Protein AF-A0A6N9ZMA8-F1 (afdb_monomer_lite)

Structure (mmCIF, N/CA/C/O backbone):
data_AF-A0A6N9ZMA8-F1
#
_entry.id   AF-A0A6N9ZMA8-F1
#
loop_
_atom_site.group_PDB
_atom_site.id
_atom_site.type_symbol
_atom_site.label_atom_id
_atom_site.label_alt_id
_atom_site.label_comp_id
_atom_site.label_asym_id
_atom_site.label_entity_id
_atom_site.label_seq_id
_atom_site.pdbx_PDB_ins_code
_atom_site.Cartn_x
_atom_site.Cartn_y
_atom_site.Cartn_z
_atom_site.occupancy
_atom_site.B_iso_or_equiv
_atom_site.auth_seq_id
_atom_site.auth_comp_id
_atom_site.auth_asym_id
_atom_site.auth_atom_id
_atom_site.pdbx_PDB_model_num
ATOM 1 N N . MET A 1 1 ? 0.054 -8.864 -6.635 1.00 82.88 1 MET A N 1
ATOM 2 C CA . MET A 1 1 ? -1.415 -8.925 -6.456 1.00 82.88 1 MET A CA 1
ATOM 3 C C . MET A 1 1 ? -2.080 -8.090 -7.554 1.00 82.88 1 MET A C 1
ATOM 5 O O . MET A 1 1 ? -1.409 -7.182 -8.035 1.00 82.88 1 MET A O 1
ATOM 9 N N . PRO A 1 2 ? -3.321 -8.368 -8.003 1.00 92.06 2 PRO A N 1
ATOM 10 C CA . PRO A 1 2 ? -4.005 -7.497 -8.963 1.00 92.06 2 PRO A CA 1
ATOM 11 C C . PRO A 1 2 ? -4.174 -6.068 -8.429 1.00 92.06 2 PRO A C 1
ATOM 13 O O . PRO A 1 2 ? -4.433 -5.876 -7.238 1.00 92.06 2 PRO A O 1
ATOM 16 N N . VAL A 1 3 ? -4.054 -5.073 -9.311 1.00 94.12 3 VAL A N 1
ATOM 17 C CA . VAL A 1 3 ? -4.361 -3.672 -8.984 1.00 94.12 3 VAL A CA 1
ATOM 18 C C . VAL A 1 3 ? -5.827 -3.567 -8.560 1.00 94.12 3 VAL A C 1
ATOM 20 O O . VAL A 1 3 ? -6.695 -4.196 -9.162 1.00 94.12 3 VAL A O 1
ATOM 23 N N . GLY A 1 4 ? -6.092 -2.807 -7.497 1.00 92.25 4 GLY A N 1
ATOM 24 C CA . GLY A 1 4 ? -7.450 -2.619 -6.984 1.00 92.25 4 GLY A CA 1
ATOM 25 C C . GLY A 1 4 ? -8.009 -3.814 -6.204 1.00 92.25 4 GLY A C 1
ATOM 26 O O . GLY A 1 4 ? -9.203 -3.839 -5.924 1.00 92.25 4 GLY A O 1
ATOM 27 N N . HIS A 1 5 ? -7.186 -4.802 -5.826 1.00 93.19 5 HIS A N 1
ATOM 28 C CA . HIS A 1 5 ? -7.642 -5.898 -4.966 1.00 93.19 5 HIS A CA 1
ATOM 29 C C . HIS A 1 5 ? -8.242 -5.369 -3.650 1.00 93.19 5 HIS A C 1
ATOM 31 O O . HIS A 1 5 ? -7.758 -4.389 -3.075 1.00 93.19 5 HIS A O 1
ATOM 37 N N . ARG A 1 6 ? -9.318 -6.022 -3.200 1.00 93.62 6 ARG A N 1
ATOM 38 C CA . ARG A 1 6 ? -10.077 -5.722 -1.979 1.00 93.62 6 ARG A CA 1
ATOM 39 C C . ARG A 1 6 ? -10.502 -7.027 -1.314 1.00 93.62 6 ARG A C 1
ATOM 41 O O . ARG A 1 6 ? -10.688 -8.036 -1.994 1.00 93.62 6 ARG A O 1
ATOM 48 N N . TRP A 1 7 ? -10.732 -6.974 -0.008 1.00 94.44 7 TRP A N 1
ATOM 49 C CA . TRP A 1 7 ? -11.291 -8.071 0.780 1.00 94.44 7 TRP A CA 1
ATOM 50 C C . TRP A 1 7 ? -12.651 -7.691 1.366 1.00 94.44 7 TRP A C 1
ATOM 52 O O . TRP A 1 7 ? -12.988 -6.517 1.517 1.00 94.44 7 TRP A O 1
ATOM 62 N N . GLY A 1 8 ? -13.442 -8.706 1.716 1.00 94.75 8 GLY A N 1
ATOM 63 C CA . GLY A 1 8 ? -14.635 -8.508 2.530 1.00 94.75 8 GLY A CA 1
ATOM 64 C C . GLY A 1 8 ? -14.236 -8.182 3.966 1.00 94.75 8 GLY A C 1
ATOM 65 O O . GLY A 1 8 ? -13.459 -8.923 4.573 1.00 94.75 8 GLY A O 1
ATOM 66 N N . ARG A 1 9 ? -14.769 -7.087 4.513 1.00 93.38 9 ARG A N 1
ATOM 67 C CA . ARG A 1 9 ? -14.475 -6.658 5.882 1.00 93.38 9 ARG A CA 1
ATOM 68 C C . ARG A 1 9 ? -14.868 -7.713 6.916 1.00 93.38 9 ARG A C 1
ATOM 70 O O . ARG A 1 9 ? -15.904 -8.374 6.802 1.00 93.38 9 ARG A O 1
ATOM 77 N N . ARG A 1 10 ? -14.020 -7.868 7.933 1.00 96.25 10 ARG A N 1
ATOM 78 C CA . ARG A 1 10 ? -14.224 -8.761 9.078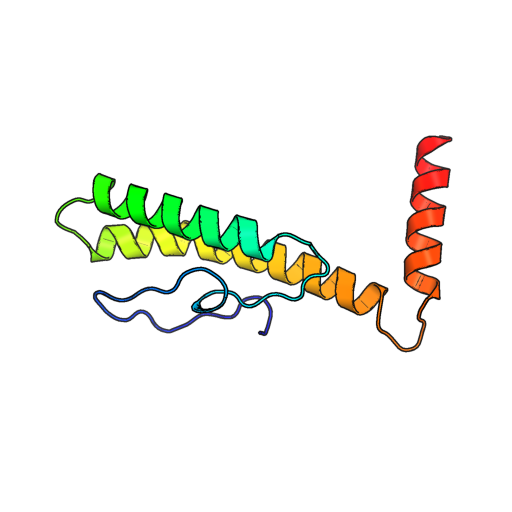 1.00 96.25 10 ARG A CA 1
ATOM 79 C C . ARG A 1 10 ? -14.115 -7.925 10.358 1.00 96.25 10 ARG A C 1
ATOM 81 O O . ARG A 1 10 ? -13.136 -7.194 10.469 1.00 96.25 10 ARG A O 1
ATOM 88 N N . PRO A 1 11 ? -15.074 -8.023 11.296 1.00 95.56 11 PRO A N 1
ATOM 89 C CA . PRO A 1 11 ? -15.009 -7.256 12.537 1.00 95.56 11 PRO A CA 1
ATOM 90 C C . PRO A 1 11 ? -13.706 -7.507 13.303 1.00 95.56 11 PRO A C 1
ATOM 92 O O . PRO A 1 11 ? -13.262 -8.655 13.405 1.00 95.56 11 PRO A O 1
ATOM 95 N N . GLY A 1 12 ? -13.101 -6.438 13.815 1.00 95.62 12 GLY A N 1
ATOM 96 C CA . GLY A 1 12 ? -11.866 -6.444 14.598 1.00 95.62 12 GLY A CA 1
ATOM 97 C C . GLY A 1 12 ? -10.598 -6.810 13.821 1.00 95.62 12 GLY A C 1
ATOM 98 O O . GLY A 1 12 ? -9.565 -7.051 14.441 1.00 95.62 12 GLY A O 1
ATOM 99 N N . LEU A 1 13 ? -10.654 -6.888 12.487 1.00 96.94 13 LEU A N 1
ATOM 100 C CA . LEU A 1 13 ? -9.533 -7.305 11.648 1.00 96.94 13 LEU A CA 1
ATOM 101 C C . LEU A 1 13 ? -9.319 -6.320 10.495 1.00 96.94 13 LEU A C 1
ATOM 103 O O . LEU A 1 13 ? -10.244 -6.003 9.750 1.00 96.94 13 LEU A O 1
ATOM 107 N N . THR A 1 14 ? -8.066 -5.930 10.289 1.00 97.88 14 THR A N 1
ATOM 108 C CA . THR A 1 14 ? -7.608 -5.289 9.054 1.00 97.88 14 THR A CA 1
ATOM 109 C C . THR A 1 14 ? -6.218 -5.805 8.672 1.00 97.88 14 THR A C 1
ATOM 111 O O . THR A 1 14 ? -5.631 -6.622 9.388 1.00 97.88 14 THR A O 1
ATOM 114 N N . LEU A 1 15 ? -5.706 -5.358 7.529 1.00 97.94 15 LEU A N 1
ATOM 115 C CA . LEU A 1 15 ? -4.405 -5.727 6.979 1.00 97.94 15 LEU A CA 1
ATOM 116 C C . LEU A 1 15 ? -3.574 -4.460 6.754 1.00 97.94 15 LEU A C 1
ATOM 118 O O . LEU A 1 15 ? -4.130 -3.417 6.425 1.00 97.94 15 LEU A O 1
ATOM 122 N N . ILE A 1 16 ? -2.250 -4.576 6.865 1.00 98.25 16 ILE A N 1
ATOM 123 C CA . ILE A 1 16 ? -1.286 -3.508 6.556 1.00 98.25 16 ILE A CA 1
ATOM 124 C C . ILE A 1 16 ? -0.143 -4.054 5.689 1.00 98.25 16 ILE A C 1
ATOM 126 O O . ILE A 1 16 ? 0.099 -5.267 5.671 1.00 98.25 16 ILE A O 1
ATOM 130 N N . GLY A 1 17 ? 0.588 -3.172 5.004 1.00 97.19 17 GLY A N 1
ATOM 131 C CA . GLY A 1 17 ? 1.780 -3.518 4.225 1.00 97.19 17 GLY A CA 1
ATOM 132 C C . GLY A 1 17 ? 1.513 -4.587 3.164 1.00 97.19 17 GLY A C 1
ATOM 133 O O . GLY A 1 17 ? 0.434 -4.633 2.583 1.00 97.19 17 GLY A O 1
ATOM 134 N N . ASP A 1 18 ? 2.467 -5.495 2.946 1.00 96.56 18 ASP A N 1
ATOM 135 C CA . ASP A 1 18 ? 2.353 -6.548 1.923 1.00 96.56 18 ASP A CA 1
ATOM 136 C C . ASP A 1 18 ? 1.141 -7.472 2.114 1.00 96.56 18 ASP A C 1
ATOM 138 O O . ASP A 1 18 ? 0.627 -8.019 1.137 1.00 96.56 18 ASP A O 1
ATOM 142 N N . ALA A 1 19 ? 0.649 -7.628 3.349 1.00 96.44 19 ALA A N 1
ATOM 143 C CA . ALA A 1 19 ? -0.571 -8.389 3.603 1.00 96.44 19 ALA A CA 1
ATOM 144 C C . ALA A 1 19 ? -1.811 -7.697 3.010 1.00 96.44 19 ALA A C 1
ATOM 146 O O . ALA A 1 19 ? -2.728 -8.377 2.558 1.00 96.44 19 ALA A O 1
ATOM 147 N N . ALA A 1 20 ? -1.830 -6.362 2.987 1.00 96.31 20 ALA A N 1
ATOM 148 C CA . ALA A 1 20 ? -2.897 -5.562 2.392 1.00 96.31 20 ALA A CA 1
ATOM 149 C C . ALA A 1 20 ? -2.673 -5.293 0.899 1.00 96.31 20 ALA A C 1
ATOM 151 O O . ALA A 1 20 ? -3.617 -5.318 0.108 1.00 96.31 20 ALA A O 1
ATOM 152 N N . HIS A 1 21 ? -1.437 -4.991 0.501 1.00 95.25 21 HIS A N 1
ATOM 153 C CA . HIS A 1 21 ? -1.132 -4.491 -0.836 1.00 95.25 21 HIS A CA 1
ATOM 154 C C . HIS A 1 21 ? 0.259 -4.879 -1.337 1.00 95.25 21 HIS A C 1
ATOM 156 O O . HIS A 1 21 ? 1.090 -4.036 -1.640 1.00 95.25 21 HIS A O 1
ATOM 162 N N . LEU A 1 22 ? 0.495 -6.177 -1.541 1.00 94.25 22 LEU A N 1
ATOM 163 C CA . LEU A 1 22 ? 1.714 -6.638 -2.211 1.00 94.25 22 LEU A CA 1
ATOM 164 C C . LEU A 1 22 ? 1.857 -6.044 -3.628 1.00 94.25 22 LEU A C 1
ATOM 166 O O . LEU A 1 22 ? 1.116 -6.408 -4.558 1.00 94.25 22 LEU A O 1
ATOM 170 N N . ILE A 1 23 ? 2.865 -5.187 -3.795 1.00 92.75 23 ILE A N 1
ATOM 171 C CA . ILE A 1 23 ? 3.170 -4.429 -5.015 1.00 92.75 23 ILE A CA 1
ATOM 172 C C . ILE A 1 23 ? 4.581 -4.794 -5.508 1.00 92.75 23 ILE A C 1
ATOM 174 O O . ILE A 1 23 ? 5.470 -5.108 -4.721 1.00 92.75 23 ILE A O 1
ATOM 178 N N . SER A 1 24 ? 4.800 -4.783 -6.827 1.00 91.00 24 SER A N 1
ATOM 179 C CA . SER A 1 24 ? 6.139 -4.982 -7.400 1.00 91.00 24 SER A CA 1
ATOM 180 C C . SER A 1 24 ? 7.088 -3.834 -6.996 1.00 91.00 24 SER A C 1
ATOM 182 O O . SER A 1 24 ? 6.627 -2.742 -6.665 1.00 91.00 24 SER A O 1
ATOM 184 N N . PRO A 1 25 ? 8.420 -4.008 -7.031 1.00 89.06 25 PRO A N 1
ATOM 185 C CA . PRO A 1 25 ? 9.341 -2.982 -6.535 1.00 89.06 25 PRO A CA 1
ATOM 186 C C . PRO A 1 25 ? 9.566 -1.804 -7.502 1.00 89.06 25 PRO A C 1
ATOM 188 O O . PRO A 1 25 ? 10.310 -0.891 -7.165 1.00 89.06 25 PRO A O 1
ATOM 191 N N . PHE A 1 26 ? 8.947 -1.789 -8.688 1.00 89.25 26 PHE A N 1
ATOM 192 C CA . PHE A 1 26 ? 9.262 -0.837 -9.768 1.00 89.25 26 PHE A CA 1
ATOM 193 C C . PHE A 1 26 ? 8.825 0.607 -9.503 1.00 89.25 26 PHE A C 1
ATOM 195 O O . PHE A 1 26 ? 9.375 1.520 -10.111 1.00 89.25 26 PHE A O 1
ATOM 202 N N . ALA A 1 27 ? 7.892 0.826 -8.575 1.00 85.50 27 ALA A N 1
ATOM 203 C CA . ALA A 1 27 ? 7.591 2.151 -8.035 1.00 85.50 27 ALA A CA 1
ATOM 204 C C . ALA A 1 27 ? 8.426 2.511 -6.791 1.00 85.50 27 ALA A C 1
ATOM 206 O O . ALA A 1 27 ? 8.443 3.668 -6.401 1.00 85.50 27 ALA A O 1
ATOM 207 N N . GLY A 1 28 ? 9.100 1.551 -6.146 1.00 85.38 28 GLY A N 1
ATOM 208 C CA . GLY A 1 28 ? 9.957 1.800 -4.977 1.00 85.38 28 GLY A CA 1
ATOM 209 C C . GLY A 1 28 ? 9.243 2.116 -3.652 1.00 85.38 28 GLY A C 1
ATOM 210 O O . GLY A 1 28 ? 9.914 2.338 -2.651 1.00 85.38 28 GLY A O 1
ATOM 211 N N . GLU A 1 29 ? 7.909 2.098 -3.601 1.00 89.00 29 GLU A N 1
ATOM 212 C CA . GLU A 1 29 ? 7.148 2.645 -2.461 1.00 89.00 29 GLU A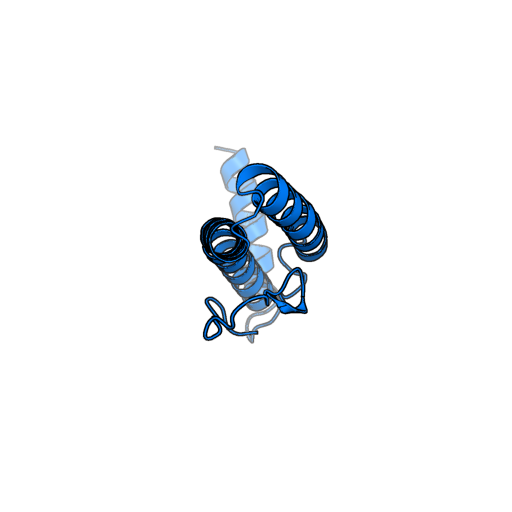 CA 1
ATOM 213 C C . GLU A 1 29 ? 6.714 1.632 -1.384 1.00 89.00 29 GLU A C 1
ATOM 215 O O . GLU A 1 29 ? 6.184 2.030 -0.349 1.00 89.00 29 GLU A O 1
ATOM 220 N N . GLY A 1 30 ? 6.925 0.325 -1.579 1.00 91.88 30 GLY A N 1
ATOM 221 C CA . GLY A 1 30 ? 6.313 -0.714 -0.728 1.00 91.88 30 GLY A CA 1
ATOM 222 C C . GLY A 1 30 ? 6.571 -0.545 0.778 1.00 91.88 30 GLY A C 1
ATOM 223 O O . GLY A 1 30 ? 5.634 -0.523 1.576 1.00 91.88 30 GLY A O 1
ATOM 224 N N . ALA A 1 31 ? 7.833 -0.344 1.172 1.00 95.06 31 ALA A N 1
ATOM 225 C CA . ALA A 1 31 ? 8.198 -0.174 2.580 1.00 95.06 31 ALA A CA 1
ATOM 226 C C . ALA A 1 31 ? 7.623 1.117 3.189 1.00 95.06 31 ALA A C 1
ATOM 228 O O . ALA A 1 31 ? 7.135 1.101 4.319 1.00 95.06 31 ALA A O 1
ATOM 229 N N . ASN A 1 32 ? 7.637 2.223 2.437 1.00 95.81 32 ASN A N 1
ATOM 230 C CA . ASN A 1 32 ? 7.073 3.497 2.885 1.00 95.81 32 ASN A CA 1
ATOM 231 C C . ASN A 1 32 ? 5.566 3.382 3.114 1.00 95.81 32 ASN A C 1
ATOM 233 O O . ASN A 1 32 ? 5.060 3.862 4.127 1.00 95.81 32 ASN A O 1
ATOM 237 N N . LEU A 1 33 ? 4.859 2.699 2.210 1.00 96.81 33 LEU A N 1
ATOM 238 C CA . LEU A 1 33 ? 3.424 2.457 2.341 1.00 96.81 33 LEU A CA 1
ATOM 239 C C . LEU A 1 33 ? 3.114 1.603 3.569 1.00 96.81 33 LEU A C 1
ATOM 241 O O . LEU A 1 33 ? 2.217 1.958 4.323 1.00 96.81 33 LEU A O 1
ATOM 245 N N . ALA A 1 34 ? 3.878 0.536 3.816 1.00 97.38 34 ALA A N 1
ATOM 246 C CA . ALA A 1 34 ? 3.689 -0.305 4.998 1.00 97.38 34 ALA A CA 1
ATOM 247 C C . ALA A 1 34 ? 3.902 0.467 6.314 1.00 97.38 34 ALA A C 1
ATOM 249 O O . ALA A 1 34 ? 3.142 0.296 7.267 1.00 97.38 34 ALA A O 1
ATOM 250 N N . MET A 1 35 ? 4.912 1.342 6.371 1.00 98.31 35 MET A N 1
ATOM 251 C CA . MET A 1 35 ? 5.143 2.202 7.539 1.00 98.31 35 MET A CA 1
ATOM 252 C C . MET A 1 35 ? 4.020 3.229 7.722 1.00 98.31 35 MET A C 1
ATOM 254 O O . MET A 1 35 ? 3.556 3.437 8.845 1.00 98.31 35 MET A O 1
ATOM 258 N N . LEU A 1 36 ? 3.562 3.844 6.627 1.00 98.25 36 LEU A N 1
ATOM 259 C CA . LEU A 1 36 ? 2.456 4.796 6.650 1.00 98.25 36 LEU A CA 1
ATOM 260 C C . LEU A 1 36 ? 1.153 4.133 7.105 1.00 98.25 36 LEU A C 1
ATOM 262 O O . LEU A 1 36 ? 0.441 4.711 7.917 1.00 98.25 36 LEU A O 1
ATOM 266 N N . ASP A 1 37 ? 0.879 2.906 6.661 1.00 98.50 37 ASP A N 1
ATOM 267 C CA . ASP A 1 37 ? -0.289 2.149 7.106 1.00 98.50 37 ASP A CA 1
ATOM 268 C C . ASP A 1 37 ? -0.313 1.969 8.622 1.00 98.50 37 ASP A C 1
ATOM 270 O O . ASP A 1 37 ? -1.340 2.198 9.253 1.00 98.50 37 ASP A O 1
ATOM 274 N N . GLY A 1 38 ? 0.819 1.569 9.212 1.00 98.38 38 GLY A N 1
ATOM 275 C CA . GLY A 1 38 ? 0.926 1.396 10.658 1.00 98.38 38 GLY A CA 1
ATOM 276 C C . GLY A 1 38 ? 0.690 2.707 11.410 1.00 98.38 38 GLY A C 1
ATOM 277 O O . GLY A 1 38 ? -0.003 2.716 12.427 1.00 98.38 38 GLY A O 1
ATOM 278 N N . ALA A 1 39 ? 1.223 3.817 10.892 1.00 98.44 39 ALA A N 1
ATOM 279 C CA . ALA A 1 39 ? 1.028 5.139 11.479 1.00 98.44 39 ALA A CA 1
ATOM 280 C C . ALA A 1 39 ? -0.433 5.614 11.383 1.00 98.44 39 ALA A C 1
ATOM 282 O O . ALA A 1 39 ? -0.991 6.057 12.385 1.00 98.44 39 ALA A O 1
ATOM 283 N N . GLU A 1 40 ? -1.063 5.500 10.211 1.00 98.12 40 GLU A N 1
ATOM 284 C CA . GLU A 1 40 ? -2.458 5.902 9.984 1.00 98.12 40 GLU A CA 1
ATOM 285 C C . GLU A 1 40 ? -3.435 5.025 10.777 1.00 98.12 40 GLU A C 1
ATOM 287 O O . GLU A 1 40 ? -4.367 5.547 11.386 1.00 98.12 40 GLU A O 1
ATOM 292 N N . LEU A 1 41 ? -3.192 3.712 10.848 1.00 98.06 41 LEU A N 1
ATOM 293 C CA . LEU A 1 41 ? -4.000 2.799 11.656 1.00 98.06 41 LEU A CA 1
ATOM 294 C C . LEU A 1 41 ? -3.909 3.142 13.148 1.00 98.06 41 LEU A C 1
ATOM 296 O O . LEU A 1 41 ? -4.932 3.222 13.824 1.00 98.06 41 LEU A O 1
ATOM 300 N N . ALA A 1 42 ? -2.701 3.384 13.665 1.00 97.81 42 ALA A N 1
ATOM 301 C CA . ALA A 1 42 ? -2.522 3.784 15.059 1.00 97.81 42 ALA A CA 1
ATOM 302 C C . ALA A 1 42 ? -3.226 5.117 15.364 1.00 97.81 42 ALA A C 1
ATOM 304 O O . ALA A 1 42 ? -3.874 5.244 16.402 1.00 97.81 42 ALA A O 1
ATOM 305 N N . GLN A 1 43 ? -3.138 6.094 14.456 1.00 97.81 43 GLN A N 1
ATOM 306 C CA . GLN A 1 43 ? -3.836 7.375 14.597 1.00 97.81 43 GLN A CA 1
ATOM 307 C C . GLN A 1 43 ? -5.358 7.205 14.595 1.00 97.81 43 GLN A C 1
ATOM 309 O O . GLN A 1 43 ? -6.020 7.795 15.445 1.00 97.81 43 GLN A O 1
ATOM 314 N N . ALA A 1 44 ? -5.904 6.378 13.699 1.00 97.00 44 ALA A N 1
ATOM 315 C CA . ALA A 1 44 ? -7.337 6.096 13.647 1.00 97.00 44 ALA A CA 1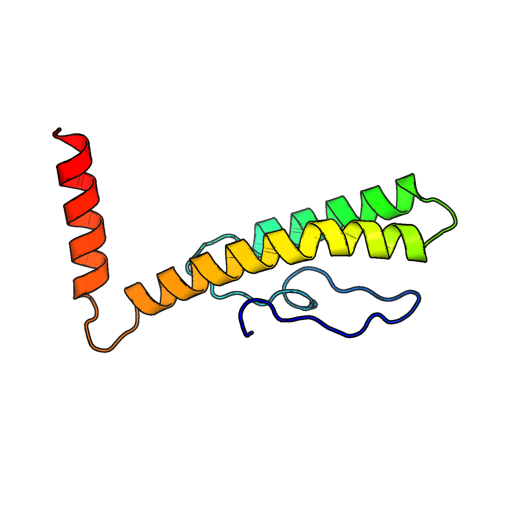
ATOM 316 C C . ALA A 1 44 ? -7.835 5.443 14.948 1.00 97.00 44 ALA A C 1
ATOM 318 O O . ALA A 1 44 ? -8.827 5.886 15.517 1.00 97.00 44 ALA A O 1
ATOM 319 N N . ILE A 1 45 ? -7.097 4.458 15.476 1.00 96.69 45 ILE A N 1
ATOM 320 C CA . ILE A 1 45 ? -7.430 3.800 16.753 1.00 96.69 45 ILE A CA 1
ATOM 321 C C . ILE A 1 45 ? -7.436 4.807 17.911 1.00 96.69 45 ILE A C 1
ATOM 323 O O . ILE A 1 45 ? -8.343 4.794 18.737 1.00 96.69 45 ILE A O 1
ATOM 327 N N . VAL A 1 46 ? -6.443 5.699 17.980 1.00 97.00 46 VAL A N 1
ATOM 328 C CA . VAL A 1 46 ? -6.384 6.728 19.032 1.00 97.00 46 VAL A CA 1
ATOM 329 C C . VAL A 1 46 ? -7.517 7.752 18.895 1.00 97.00 46 VAL A C 1
ATOM 331 O O . VAL A 1 46 ? -8.018 8.227 19.913 1.00 97.00 46 VAL A O 1
ATOM 334 N N . ALA A 1 47 ? -7.915 8.102 17.670 1.00 95.38 47 ALA A N 1
ATOM 335 C CA . ALA A 1 47 ? -8.951 9.101 17.410 1.00 95.38 47 ALA A CA 1
ATOM 336 C C . ALA A 1 47 ? -10.370 8.594 17.713 1.00 95.38 47 ALA A C 1
ATOM 338 O O . ALA A 1 47 ? -11.150 9.326 18.323 1.00 95.38 47 ALA A O 1
ATOM 339 N N . ASP A 1 48 ? -10.686 7.358 17.321 1.00 91.88 48 ASP A N 1
ATOM 340 C CA . ASP A 1 48 ? -12.034 6.784 17.455 1.00 91.88 48 ASP A CA 1
ATOM 341 C C . ASP A 1 48 ? -12.237 6.011 18.779 1.00 91.88 48 ASP A C 1
ATOM 343 O O . ASP A 1 48 ? -13.357 5.620 19.118 1.00 91.88 48 ASP A O 1
ATOM 347 N N . GLY A 1 49 ? -11.178 5.854 19.585 1.00 83.88 49 GLY A N 1
ATOM 348 C CA . GLY A 1 49 ? -11.250 5.382 20.969 1.00 83.88 49 GLY A CA 1
ATOM 349 C C . GLY A 1 49 ? -11.803 3.960 21.102 1.00 83.88 49 GLY A C 1
ATOM 350 O O . GLY A 1 49 ? -11.147 2.996 20.711 1.00 83.88 49 GLY A O 1
ATOM 351 N N . ASP A 1 50 ? -12.999 3.836 21.690 1.00 91.06 50 ASP A N 1
ATOM 352 C CA . ASP A 1 50 ? -13.665 2.549 21.944 1.00 91.06 50 ASP A CA 1
ATOM 353 C C . ASP A 1 50 ? -14.393 1.984 20.705 1.00 91.06 50 ASP A C 1
ATOM 355 O O . ASP A 1 50 ? -14.795 0.816 20.711 1.00 91.06 50 ASP A O 1
ATOM 359 N N . ASP A 1 51 ? -14.560 2.772 19.633 1.00 96.50 51 ASP A N 1
ATOM 360 C CA . ASP A 1 51 ? -15.166 2.306 18.380 1.00 96.50 51 ASP A CA 1
ATOM 361 C C . ASP A 1 51 ? -14.097 1.822 17.391 1.00 96.50 51 ASP A C 1
ATOM 363 O O . ASP A 1 51 ? -13.695 2.504 16.444 1.00 96.50 51 ASP A O 1
ATOM 367 N N . ILE A 1 52 ? -13.637 0.590 17.613 1.00 96.31 52 ILE A N 1
ATOM 368 C CA . ILE A 1 52 ? -12.638 -0.037 16.744 1.00 96.31 52 ILE A CA 1
ATOM 369 C C . ILE A 1 52 ? -13.138 -0.194 15.301 1.00 96.31 52 ILE A C 1
ATOM 371 O O . ILE A 1 52 ? -12.342 -0.134 14.368 1.00 96.31 52 ILE A O 1
ATOM 375 N N . GLU A 1 53 ? -14.441 -0.370 15.071 1.00 97.19 53 GLU A N 1
ATOM 376 C CA . GLU A 1 53 ? -14.953 -0.555 13.711 1.00 97.19 53 GLU A CA 1
ATOM 377 C C . GLU A 1 53 ? -14.901 0.743 12.909 1.00 97.19 53 GLU A C 1
ATOM 379 O O . GLU A 1 53 ? -14.516 0.706 11.732 1.00 97.19 53 GLU A O 1
ATOM 384 N N . ALA A 1 54 ? -15.214 1.874 13.549 1.00 96.44 54 ALA A N 1
ATOM 385 C CA . ALA A 1 54 ? -15.027 3.200 12.971 1.00 96.44 54 ALA A CA 1
ATOM 386 C C . ALA A 1 54 ? -13.550 3.458 12.633 1.00 96.44 54 ALA A C 1
ATOM 388 O O . ALA A 1 54 ? -13.252 3.786 11.478 1.00 96.44 54 ALA A O 1
ATOM 389 N N . ALA A 1 55 ? -12.632 3.170 13.567 1.00 97.25 55 ALA A N 1
ATOM 390 C CA . ALA A 1 55 ? -11.188 3.314 13.353 1.00 97.25 55 ALA A CA 1
ATOM 391 C C . ALA A 1 55 ? -10.712 2.534 12.123 1.00 97.25 55 ALA A C 1
ATOM 393 O O . ALA A 1 55 ? -10.073 3.071 11.213 1.00 97.25 55 ALA A O 1
ATOM 394 N N . LEU A 1 56 ? -11.069 1.249 12.065 1.00 97.75 56 LEU A N 1
ATOM 395 C CA . LEU A 1 56 ? -10.687 0.375 10.965 1.00 97.75 56 LEU A CA 1
ATOM 396 C C . LEU A 1 56 ? -11.324 0.826 9.643 1.00 97.75 56 LEU A C 1
ATOM 398 O O . LEU A 1 56 ? -10.716 0.672 8.585 1.00 97.75 56 LEU A O 1
ATOM 402 N N . ALA A 1 57 ? -12.565 1.328 9.650 1.00 96.19 57 ALA A N 1
ATOM 403 C CA . ALA A 1 57 ? -13.239 1.805 8.437 1.00 96.19 57 ALA A CA 1
ATOM 404 C C . ALA A 1 57 ? -12.584 3.080 7.887 1.00 96.19 57 ALA A C 1
ATOM 406 O O . ALA A 1 57 ? -12.349 3.178 6.682 1.00 96.19 57 ALA A O 1
ATOM 407 N N . SER A 1 58 ? -12.244 4.016 8.774 1.00 96.12 58 SER A N 1
ATOM 408 C CA . SER A 1 58 ? -11.533 5.252 8.444 1.00 96.12 58 SER A CA 1
ATOM 409 C C . SER A 1 58 ? -10.150 4.962 7.850 1.00 96.12 58 SER A C 1
ATOM 411 O O . SER A 1 58 ? -9.820 5.443 6.762 1.00 96.12 58 SER A O 1
ATOM 413 N N . TYR A 1 59 ? -9.385 4.081 8.503 1.00 97.81 59 TYR A N 1
ATOM 414 C CA . TYR A 1 59 ? -8.081 3.624 8.020 1.00 97.81 59 TYR A CA 1
ATOM 415 C C . TYR A 1 59 ? -8.161 3.014 6.610 1.00 97.81 59 TYR A C 1
ATOM 417 O O . TYR A 1 59 ? -7.445 3.443 5.702 1.00 97.81 59 TYR A O 1
ATOM 425 N N . GLU A 1 60 ? -9.052 2.041 6.389 1.00 97.69 60 GLU A N 1
ATOM 426 C CA . GLU A 1 60 ? -9.155 1.376 5.084 1.00 97.69 60 GLU A CA 1
ATOM 427 C C . GLU A 1 60 ? -9.625 2.331 3.978 1.00 97.69 60 GLU A C 1
ATOM 429 O O . GLU A 1 60 ? -9.141 2.242 2.847 1.00 97.69 60 GLU A O 1
ATOM 434 N N . ALA A 1 61 ? -10.513 3.283 4.288 1.00 96.69 61 ALA A N 1
ATOM 435 C CA . ALA A 1 61 ? -10.969 4.287 3.328 1.00 96.69 61 ALA A CA 1
ATOM 436 C C . ALA A 1 61 ? -9.826 5.181 2.814 1.00 96.69 61 ALA A C 1
ATOM 438 O O . ALA A 1 61 ? -9.830 5.565 1.641 1.00 96.69 61 ALA A O 1
ATOM 439 N N . ALA A 1 62 ? -8.835 5.482 3.660 1.00 97.19 62 ALA A N 1
ATOM 440 C CA . ALA A 1 62 ? -7.648 6.247 3.280 1.00 97.19 62 ALA A CA 1
ATOM 441 C C . ALA A 1 62 ? -6.589 5.384 2.570 1.00 97.19 62 ALA A C 1
ATOM 443 O O . ALA A 1 62 ? -6.051 5.778 1.527 1.00 97.19 62 ALA A O 1
ATOM 444 N N . MET A 1 63 ? -6.307 4.193 3.106 1.00 97.81 63 MET A N 1
ATOM 445 C CA . MET A 1 63 ? -5.244 3.313 2.617 1.00 97.81 63 MET A CA 1
ATOM 446 C C . MET A 1 63 ? -5.557 2.726 1.232 1.00 97.81 63 MET A C 1
ATOM 448 O O . MET A 1 63 ? -4.701 2.755 0.346 1.00 97.81 63 MET A O 1
ATOM 452 N N . LEU A 1 64 ? -6.787 2.258 0.988 1.00 96.81 64 LEU A N 1
ATOM 453 C CA . LEU A 1 64 ? -7.120 1.505 -0.228 1.00 96.81 64 LEU A CA 1
ATOM 454 C C . LEU A 1 64 ? -6.898 2.294 -1.540 1.00 96.81 64 LEU A C 1
ATOM 456 O O . LEU A 1 64 ? -6.252 1.756 -2.447 1.00 96.81 64 LEU A O 1
ATOM 460 N N . PRO A 1 65 ? -7.351 3.561 -1.681 1.00 96.88 65 PRO A N 1
ATOM 461 C CA . PRO A 1 65 ? -7.078 4.350 -2.883 1.00 96.88 65 PRO A CA 1
ATOM 462 C C . PRO A 1 65 ? -5.592 4.687 -3.050 1.00 96.88 65 PRO A C 1
ATOM 464 O O . PRO A 1 65 ? -5.102 4.783 -4.176 1.00 96.88 65 PRO A O 1
ATOM 467 N N . ARG A 1 66 ? -4.865 4.894 -1.942 1.00 96.25 66 ARG A N 1
ATOM 468 C CA . ARG A 1 66 ? -3.420 5.160 -1.962 1.00 96.25 66 ARG A CA 1
ATOM 469 C C . ARG A 1 66 ? -2.657 3.952 -2.500 1.00 96.25 66 ARG A C 1
ATOM 471 O O . ARG A 1 66 ? -1.865 4.110 -3.430 1.00 96.25 66 ARG A O 1
ATOM 478 N N . SER A 1 67 ? -2.937 2.764 -1.977 1.00 95.25 67 SER A N 1
ATOM 479 C CA . SER A 1 67 ? -2.267 1.531 -2.391 1.00 95.25 67 SER A CA 1
ATOM 480 C C . SER A 1 67 ? -2.592 1.143 -3.833 1.00 95.25 67 SER A C 1
ATOM 482 O O . SER A 1 67 ? -1.719 0.672 -4.555 1.00 95.25 67 SER A O 1
ATOM 484 N N . GLU A 1 68 ? -3.810 1.411 -4.311 1.00 96.00 68 GLU A N 1
ATOM 485 C CA . GLU A 1 68 ? -4.173 1.181 -5.714 1.00 96.00 68 GLU A CA 1
ATOM 486 C C . GLU A 1 68 ? -3.392 2.071 -6.693 1.00 96.00 68 GLU A C 1
ATOM 488 O O . GLU A 1 68 ? -2.929 1.585 -7.730 1.00 96.00 68 GLU A O 1
ATOM 493 N N . ARG A 1 69 ? -3.183 3.352 -6.356 1.00 95.81 69 ARG A N 1
ATOM 494 C CA . ARG A 1 69 ? -2.349 4.251 -7.172 1.00 95.81 69 ARG A CA 1
ATOM 495 C C . ARG A 1 69 ? -0.909 3.751 -7.257 1.00 95.81 69 ARG A C 1
ATOM 497 O O . ARG A 1 69 ? -0.376 3.642 -8.360 1.00 95.81 69 ARG A O 1
ATOM 504 N N . ALA A 1 70 ? -0.316 3.387 -6.120 1.00 95.19 70 ALA A N 1
ATOM 505 C CA . ALA A 1 70 ? 1.045 2.856 -6.077 1.00 95.19 70 ALA A CA 1
ATOM 506 C C . ALA A 1 70 ? 1.172 1.531 -6.851 1.00 95.19 70 ALA A C 1
ATOM 508 O O . ALA A 1 70 ? 2.111 1.347 -7.627 1.00 95.19 70 ALA A O 1
ATOM 509 N N . ALA A 1 71 ? 0.190 0.634 -6.712 1.00 95.25 71 ALA A N 1
ATOM 510 C CA . ALA A 1 71 ? 0.136 -0.614 -7.466 1.00 95.25 71 ALA A CA 1
ATOM 511 C C . ALA A 1 71 ? 0.064 -0.371 -8.980 1.00 95.25 71 ALA A C 1
ATOM 513 O O . ALA A 1 71 ? 0.771 -1.034 -9.736 1.00 95.25 71 ALA A O 1
ATOM 514 N N . SER A 1 72 ? -0.743 0.601 -9.418 1.00 96.12 72 SER A N 1
ATOM 515 C CA . SER A 1 72 ? -0.882 0.962 -10.836 1.00 96.12 72 SER A CA 1
ATOM 516 C C . SER A 1 72 ? 0.426 1.501 -11.415 1.00 96.12 72 SER A C 1
ATOM 518 O O . SER A 1 72 ? 0.851 1.077 -12.488 1.00 96.12 72 SER A O 1
ATOM 520 N N . GLN A 1 73 ? 1.095 2.399 -10.686 1.00 95.12 73 GLN A N 1
ATOM 521 C CA . GLN A 1 73 ? 2.391 2.950 -11.090 1.00 95.12 73 GLN A CA 1
ATOM 522 C C . GLN A 1 73 ? 3.458 1.858 -11.181 1.00 95.12 73 GLN A C 1
ATOM 524 O O . GLN A 1 73 ? 4.201 1.795 -12.158 1.00 95.12 73 GLN A O 1
ATOM 529 N N . SER A 1 74 ? 3.500 0.958 -10.198 1.00 94.94 74 SER A N 1
ATOM 530 C CA . SER A 1 74 ? 4.477 -0.128 -10.193 1.00 94.94 74 SER A CA 1
ATOM 531 C C . SER A 1 74 ? 4.209 -1.173 -11.277 1.00 94.94 74 SER A C 1
ATOM 533 O O . SER A 1 74 ? 5.147 -1.704 -11.871 1.00 94.94 74 SER A O 1
ATOM 535 N N . ALA A 1 75 ? 2.938 -1.444 -11.588 1.00 94.88 75 ALA A N 1
ATOM 536 C CA . ALA A 1 75 ? 2.558 -2.305 -12.705 1.00 94.88 75 ALA A CA 1
ATOM 537 C C . ALA A 1 75 ? 2.994 -1.707 -14.052 1.00 94.88 75 ALA A C 1
ATOM 539 O O . ALA A 1 75 ? 3.569 -2.421 -14.868 1.00 94.88 75 ALA A O 1
ATOM 540 N N . ALA A 1 76 ? 2.802 -0.398 -14.254 1.00 94.69 76 ALA A N 1
ATOM 541 C CA . ALA A 1 76 ? 3.282 0.294 -15.451 1.00 94.69 76 ALA A CA 1
ATOM 542 C C . ALA A 1 76 ? 4.819 0.282 -15.550 1.00 94.69 76 ALA A C 1
ATOM 544 O O . ALA A 1 76 ? 5.369 0.038 -16.622 1.00 94.69 76 ALA A O 1
ATOM 545 N N . GLY A 1 77 ? 5.522 0.494 -14.432 1.00 94.44 77 GLY A N 1
ATOM 546 C CA . GLY A 1 77 ? 6.984 0.412 -14.385 1.00 94.44 77 GLY A CA 1
ATOM 547 C C . GLY A 1 77 ? 7.515 -0.993 -14.685 1.00 94.44 77 GLY A C 1
ATOM 548 O O . GLY A 1 77 ? 8.504 -1.135 -15.406 1.00 94.44 77 GLY A O 1
ATOM 549 N N . LEU A 1 78 ? 6.836 -2.029 -14.180 1.00 94.81 78 LEU A N 1
ATOM 550 C CA . LEU A 1 78 ? 7.143 -3.424 -14.492 1.00 94.81 78 LEU A CA 1
ATOM 551 C C . LEU A 1 78 ? 6.968 -3.698 -15.988 1.00 94.81 78 LEU A C 1
ATOM 553 O O . LEU A 1 78 ? 7.900 -4.204 -16.604 1.00 94.81 78 LEU A O 1
ATOM 557 N N . ASP A 1 79 ? 5.821 -3.333 -16.565 1.00 95.25 79 ASP A N 1
ATOM 558 C CA . ASP A 1 79 ? 5.528 -3.552 -17.987 1.00 95.25 79 ASP A CA 1
ATOM 559 C C . ASP A 1 79 ? 6.522 -2.815 -18.896 1.00 95.25 79 ASP A C 1
ATOM 561 O O . ASP A 1 79 ? 7.038 -3.395 -19.845 1.00 95.25 79 ASP A O 1
ATOM 565 N N . MET A 1 80 ? 6.895 -1.576 -18.554 1.00 94.94 80 MET A N 1
ATOM 566 C CA . MET A 1 80 ? 7.913 -0.811 -19.285 1.00 94.94 80 MET A CA 1
ATOM 567 C C . MET A 1 80 ? 9.286 -1.504 -19.302 1.00 94.94 80 MET A C 1
ATOM 569 O O . MET A 1 80 ? 10.011 -1.414 -20.297 1.00 94.94 80 MET A O 1
ATOM 573 N N . CYS A 1 81 ? 9.664 -2.161 -18.203 1.00 95.12 81 CYS A N 1
ATOM 574 C CA . CYS A 1 81 ? 10.965 -2.819 -18.066 1.00 95.12 81 CYS A CA 1
ATOM 575 C C . CYS A 1 81 ? 10.969 -4.262 -18.592 1.00 95.12 81 CYS A C 1
ATOM 577 O O . CYS A 1 81 ? 12.010 -4.743 -19.041 1.00 95.12 81 CYS A O 1
ATOM 579 N N . PHE A 1 82 ? 9.831 -4.953 -18.518 1.00 94.75 82 PHE A N 1
ATOM 580 C CA . PHE A 1 82 ? 9.705 -6.388 -18.762 1.00 94.75 82 PHE A CA 1
ATOM 581 C C . PHE A 1 82 ? 8.504 -6.683 -19.663 1.00 94.75 82 PHE A C 1
ATOM 583 O O . PHE A 1 82 ? 7.453 -7.126 -19.205 1.00 94.75 82 PHE A O 1
ATOM 590 N N . ASN A 1 83 ? 8.700 -6.480 -20.964 1.00 95.25 83 ASN A N 1
ATOM 591 C CA . ASN A 1 83 ? 7.785 -6.901 -22.021 1.00 95.25 83 ASN A CA 1
ATOM 592 C C . ASN A 1 83 ? 8.575 -7.360 -23.261 1.00 95.25 83 ASN A C 1
ATOM 594 O O . ASN A 1 83 ? 9.804 -7.261 -23.299 1.00 95.25 83 ASN A O 1
ATOM 598 N N . ASP A 1 84 ? 7.874 -7.819 -24.299 1.00 97.69 84 ASP A N 1
ATOM 599 C CA . ASP A 1 84 ? 8.486 -8.330 -25.538 1.00 97.69 84 ASP A CA 1
ATOM 600 C C . ASP A 1 84 ? 9.271 -7.271 -26.338 1.00 97.69 84 ASP A C 1
ATOM 602 O O . ASP A 1 84 ? 9.990 -7.607 -27.278 1.00 97.69 84 ASP A O 1
ATOM 606 N N . GLN A 1 85 ? 9.128 -5.989 -25.994 1.00 96.50 85 GLN A N 1
ATOM 607 C CA . GLN A 1 85 ? 9.821 -4.864 -26.626 1.00 96.50 85 GLN A CA 1
ATOM 608 C C . GLN A 1 85 ? 10.987 -4.335 -25.778 1.00 96.50 85 GLN A C 1
ATOM 610 O O . GLN A 1 85 ? 11.668 -3.390 -26.186 1.00 96.50 85 GLN A O 1
ATOM 615 N N . ALA A 1 86 ? 11.243 -4.904 -24.598 1.00 95.69 86 ALA A N 1
ATOM 616 C CA . ALA A 1 86 ? 12.319 -4.452 -23.728 1.00 95.69 86 ALA A CA 1
ATOM 617 C C . ALA A 1 86 ? 13.700 -4.571 -24.420 1.00 95.69 86 ALA A C 1
ATOM 619 O O . ALA A 1 86 ? 13.959 -5.545 -25.129 1.00 95.69 86 ALA A O 1
ATOM 620 N N . PRO A 1 87 ? 14.616 -3.597 -24.225 1.00 95.88 87 PRO A N 1
ATOM 621 C CA . PRO A 1 87 ? 14.515 -2.441 -23.326 1.00 95.88 87 PRO A CA 1
ATOM 622 C C . PRO A 1 87 ? 13.945 -1.169 -23.990 1.00 95.88 87 PRO A C 1
ATOM 624 O O . PRO A 1 87 ? 14.086 -0.079 -23.434 1.00 95.88 87 PRO A O 1
ATOM 627 N N . ARG A 1 88 ? 13.353 -1.259 -25.191 1.00 97.00 88 ARG A N 1
ATOM 628 C CA . ARG A 1 88 ? 13.011 -0.086 -26.013 1.00 97.00 88 ARG A CA 1
ATOM 629 C C . ARG A 1 88 ? 12.103 0.936 -25.303 1.00 97.00 88 ARG A C 1
ATOM 631 O O . ARG A 1 88 ? 12.490 2.104 -25.300 1.00 97.00 88 ARG A O 1
ATOM 638 N N . PRO A 1 89 ? 10.990 0.549 -24.643 1.00 96.75 89 PRO A N 1
ATOM 639 C CA . PRO A 1 89 ? 10.113 1.509 -23.963 1.00 96.75 89 PRO A CA 1
ATOM 640 C C . PRO A 1 89 ? 10.828 2.331 -22.883 1.00 96.75 89 PRO A C 1
ATOM 642 O O . PRO A 1 89 ? 10.618 3.538 -22.780 1.00 96.75 89 PRO A O 1
ATOM 645 N N . LEU A 1 90 ? 11.725 1.700 -22.118 1.00 95.50 90 LEU A N 1
ATOM 646 C CA . LEU A 1 90 ? 12.517 2.380 -21.093 1.00 95.50 90 LEU A CA 1
ATOM 647 C C . LEU A 1 90 ? 13.478 3.409 -21.708 1.00 95.50 90 LEU A C 1
ATOM 649 O O . LEU A 1 90 ? 13.617 4.519 -21.197 1.00 95.50 90 LEU A O 1
ATOM 653 N N . VAL A 1 91 ? 14.134 3.055 -22.818 1.00 96.50 91 VAL A N 1
ATOM 654 C CA . VAL A 1 91 ? 15.026 3.974 -23.542 1.00 96.50 91 VAL A CA 1
ATOM 655 C C . VAL A 1 91 ? 14.249 5.183 -24.064 1.00 96.50 91 VAL A C 1
ATOM 657 O O . VAL A 1 91 ? 14.698 6.316 -23.879 1.00 96.50 91 VAL A O 1
ATOM 660 N N . ASP A 1 92 ? 13.087 4.956 -24.677 1.00 96.19 92 ASP A N 1
ATOM 661 C CA . ASP A 1 92 ? 12.251 6.024 -25.233 1.00 96.19 92 ASP A CA 1
ATOM 662 C C . ASP A 1 92 ? 11.744 6.974 -24.129 1.00 96.19 92 ASP A C 1
ATOM 664 O O . ASP A 1 92 ? 11.780 8.196 -24.296 1.00 96.19 92 ASP A O 1
ATOM 668 N N . PHE A 1 93 ? 11.377 6.439 -22.958 1.00 93.94 93 PHE A N 1
ATOM 669 C CA . PHE A 1 93 ? 11.026 7.233 -21.777 1.00 93.94 93 PHE A CA 1
ATOM 670 C C . PHE A 1 93 ? 12.151 8.203 -21.378 1.00 93.94 93 PHE A C 1
ATOM 672 O O . PHE A 1 93 ? 11.925 9.414 -21.305 1.00 93.94 93 PHE A O 1
ATOM 679 N N . PHE A 1 94 ? 13.387 7.722 -21.204 1.00 94.94 94 PHE A N 1
ATOM 680 C CA . PHE A 1 94 ? 14.517 8.594 -20.850 1.00 94.94 94 PHE A CA 1
ATOM 681 C C . PHE A 1 94 ? 14.880 9.598 -21.951 1.00 94.94 94 PHE A C 1
ATOM 683 O O . PHE A 1 94 ? 15.247 10.735 -21.648 1.00 94.94 94 PHE A O 1
ATOM 690 N N . GLN A 1 95 ? 14.754 9.216 -23.225 1.00 96.19 95 GLN A N 1
AT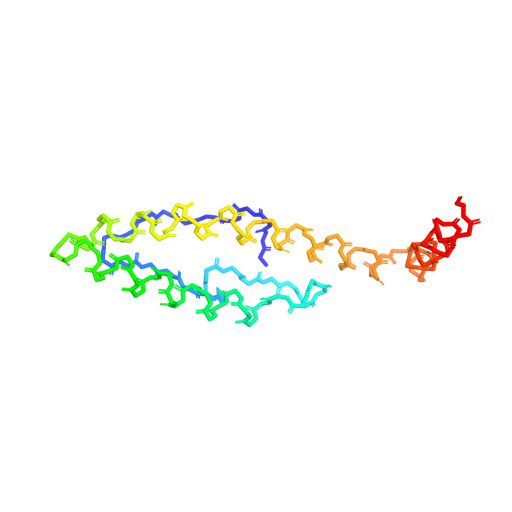OM 691 C CA . GLN A 1 95 ? 14.967 10.140 -24.342 1.00 96.19 95 GLN A CA 1
ATOM 692 C C . GLN A 1 95 ? 13.944 11.284 -24.335 1.00 96.19 95 GLN A C 1
ATOM 694 O O . GLN A 1 95 ? 14.340 12.436 -24.520 1.00 96.19 95 GLN A O 1
ATOM 699 N N . SER A 1 96 ? 12.667 10.996 -24.051 1.00 94.69 96 SER A N 1
ATOM 700 C CA . SER A 1 96 ? 11.620 12.024 -23.958 1.00 94.69 96 SER A CA 1
ATOM 701 C C . SER A 1 96 ? 11.848 13.020 -22.816 1.00 94.69 96 SER A C 1
ATOM 703 O O . SER A 1 96 ? 11.637 14.217 -23.005 1.00 94.69 96 SER A O 1
ATOM 705 N N . MET A 1 97 ? 12.355 12.564 -21.663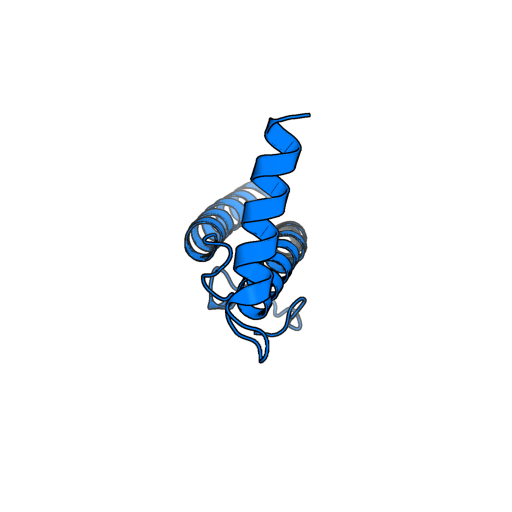 1.00 92.19 97 MET A N 1
ATOM 706 C CA . MET A 1 97 ? 12.665 13.449 -20.532 1.00 92.19 97 MET A CA 1
ATOM 707 C C . MET A 1 97 ? 13.787 14.434 -20.861 1.00 92.19 97 MET A C 1
ATOM 709 O O . MET A 1 97 ? 13.705 15.602 -20.490 1.00 92.19 97 MET A O 1
ATOM 713 N N . ARG A 1 98 ? 14.810 13.989 -21.604 1.00 90.19 98 ARG A N 1
ATOM 714 C CA . ARG A 1 98 ? 15.887 14.874 -22.066 1.00 90.19 98 ARG A CA 1
ATOM 715 C C . ARG A 1 98 ? 15.353 15.959 -23.000 1.00 90.19 98 ARG A C 1
ATOM 717 O O . ARG A 1 98 ? 15.658 17.126 -22.797 1.00 90.19 98 ARG A O 1
ATOM 724 N N . SER A 1 99 ? 14.532 15.589 -23.982 1.00 85.75 99 SER A N 1
ATOM 725 C CA . SER A 1 99 ? 13.952 16.557 -24.920 1.00 85.75 99 SER A CA 1
ATOM 726 C C . SER A 1 99 ? 13.010 17.558 -24.245 1.00 85.75 99 SER A C 1
ATOM 728 O O . SER A 1 99 ? 12.934 18.698 -24.685 1.00 85.75 99 SER A O 1
ATOM 730 N N . GLY A 1 100 ? 12.328 17.165 -23.164 1.00 81.44 100 GLY A N 1
ATOM 731 C CA . GLY A 1 100 ? 11.497 18.072 -22.365 1.00 81.44 100 GLY A CA 1
ATOM 732 C C . GLY A 1 100 ? 12.278 19.054 -21.480 1.00 81.44 100 GLY A C 1
ATOM 733 O O . GLY A 1 100 ? 11.706 20.049 -21.058 1.00 81.44 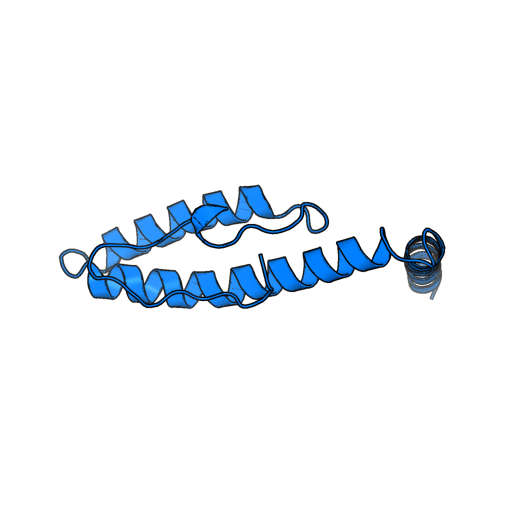100 GLY A O 1
ATOM 734 N N . MET A 1 101 ? 13.560 18.801 -21.196 1.00 70.62 101 MET A N 1
ATOM 735 C CA . MET A 1 101 ? 14.433 19.727 -20.454 1.00 70.62 101 MET A CA 1
ATOM 736 C C . MET A 1 101 ? 15.108 20.777 -21.348 1.00 70.62 101 MET A C 1
ATOM 738 O O . MET A 1 101 ? 15.598 21.781 -20.839 1.00 70.62 101 MET A O 1
ATOM 742 N N . GLU A 1 102 ? 15.186 20.524 -22.656 1.00 71.25 102 GLU A N 1
ATOM 743 C CA . GLU A 1 102 ? 15.831 21.410 -23.638 1.00 71.25 102 GLU A CA 1
ATOM 744 C C . GLU A 1 102 ? 14.847 22.393 -24.307 1.00 71.25 102 GLU A C 1
ATOM 746 O O . GLU A 1 102 ? 15.282 23.241 -25.089 1.00 71.25 102 GLU A O 1
ATOM 751 N N . ALA A 1 103 ? 13.546 22.286 -24.007 1.00 60.12 103 ALA A N 1
ATOM 752 C CA . ALA A 1 103 ? 12.460 23.133 -24.513 1.00 60.12 103 ALA A CA 1
ATOM 753 C C . ALA A 1 103 ? 11.988 24.141 -23.455 1.00 60.12 103 ALA A C 1
ATOM 755 O O . ALA A 1 103 ? 11.669 25.286 -23.850 1.00 60.12 103 ALA A O 1
#

Foldseek 3Di:
DDQLDDDDDDPPDDDAQCRHANAACLLVCRVVRRVVLVVQLVVLCVVVPPCNVRSRVSSCVVSRVVSNVSRVNRVVSCCCCDDPPPPVSVVVVVVVVVVVVVD

pLDDT: mean 94.06, std 5.81, range [60.12, 98.5]

Organism: NCBI:txid1076926

Sequence (103 aa):
MPVGHRWGRRPGLTLIGDAAHLISPFAGEGANLAMLDGAELAQAIVADGDDIEAALASYEAAMLPRSERAASQSAAGLDMCFNDQAPRPLVDFFQSMRSGMEA

Radius of gyration: 17.9 Å; chains: 1; bounding box: 31×32×49 Å

InterPro domains:
  IPR002938 FAD-binding domain [PF01494] (12-73)
  IPR036188 FAD/NAD(P)-binding domain superfamily [G3DSA:3.50.50.60] (1-92)
  IPR036188 FAD/NAD(P)-binding domain superfamily [SSF51905] (7-87)

Secondary structure (DSSP, 8-state):
--TT-----BTTB---THHHH---GGGS-HHHHHHHHHHHHHHHHHHHTT-HHHHHHHHHHHHHHHHHHHHHHHHHHHHHHSSTTTTHHHHHHHHHHHHHH--